Protein AF-A0A800H9F9-F1 (afdb_monomer_lite)

Radius of gyration: 15.23 Å; chains: 1; bounding box: 34×27×41 Å

Foldseek 3Di:
DVLLVVLVVVLVVVLVVVCVVCVVQNVLLVLLQVLLVVLLVVLVVQLVVQLVPDPVSNVVSVVVSVVVSVVSCVVVLVVCVVPDPHPVVSNVVNNVVNNVSSVVSVVVVSVVSND

pLDDT: mean 92.8, std 5.72, range [67.06, 98.12]

Sequence (115 aa):
MKLFFYGLMVSVGILGLAAGFYPEYQIELFFGWILPVLAGVTTMYFVLSASKKDAQLVIKTIAMGFVIKMVYYGVIIFIIFKLYSFEPVSFMCSFAGFFLGLHALEAVIIKDISK

Secondary structure (DSSP, 8-state):
-HHHHHHHHHHHHHHHHHHHH-GGGHHHHHHHHHHHHHHHHHHHHHHHHHHTT-HHHHHHHHHHHHHHHHHHHHHHHHHHHHHS---HHHHHHHHHHHHHHHHHHHHHHHHHHT-

Structure (mmCIF, N/CA/C/O backbone):
data_AF-A0A800H9F9-F1
#
_entry.id   AF-A0A800H9F9-F1
#
loop_
_atom_site.group_PDB
_atom_site.id
_atom_site.type_symbol
_atom_site.label_atom_id
_atom_site.label_alt_id
_atom_site.label_comp_id
_atom_site.label_asym_id
_atom_site.label_entity_id
_atom_site.label_seq_id
_atom_site.pdbx_PDB_ins_code
_atom_site.Cartn_x
_atom_site.Cartn_y
_atom_site.Cartn_z
_atom_site.occupancy
_atom_site.B_iso_or_equiv
_atom_site.auth_seq_id
_atom_site.auth_comp_id
_atom_site.auth_asym_id
_atom_site.auth_atom_id
_atom_site.pdbx_PDB_model_num
ATOM 1 N N . MET A 1 1 ? -12.145 6.460 8.402 1.00 81.94 1 MET A N 1
ATOM 2 C CA . MET A 1 1 ? -12.186 6.580 6.922 1.00 81.94 1 MET A CA 1
ATOM 3 C C . MET A 1 1 ? -11.513 7.817 6.365 1.00 81.94 1 MET A C 1
ATOM 5 O O . MET A 1 1 ? -10.679 7.645 5.493 1.00 81.94 1 MET A O 1
ATOM 9 N N . LYS A 1 2 ? -11.830 9.037 6.830 1.00 89.25 2 LYS A N 1
ATOM 10 C CA . LYS A 1 2 ? -11.249 10.275 6.267 1.00 89.25 2 LYS A CA 1
ATOM 11 C C . LYS A 1 2 ? -9.715 10.243 6.184 1.00 89.25 2 LYS A C 1
ATOM 13 O O . LYS A 1 2 ? -9.162 10.510 5.127 1.00 89.25 2 LYS A O 1
ATOM 18 N N . LEU A 1 3 ? -9.052 9.806 7.258 1.00 92.19 3 LEU A N 1
ATOM 19 C CA . LEU A 1 3 ? -7.592 9.679 7.299 1.00 92.19 3 LEU A CA 1
ATOM 20 C C . LEU A 1 3 ? -7.037 8.691 6.255 1.00 92.19 3 LEU A C 1
ATOM 22 O O . LEU A 1 3 ? -6.028 8.978 5.622 1.00 92.19 3 LEU A O 1
ATOM 26 N N . PHE A 1 4 ? -7.724 7.568 6.022 1.00 93.50 4 PHE A N 1
ATOM 27 C CA . PHE A 1 4 ? -7.326 6.611 4.985 1.00 93.50 4 PHE A CA 1
ATOM 28 C C . PHE A 1 4 ? -7.453 7.215 3.584 1.00 93.50 4 PHE A C 1
ATOM 30 O O . PHE A 1 4 ? -6.549 7.068 2.772 1.00 93.50 4 PHE A O 1
ATOM 37 N N . PHE A 1 5 ? -8.536 7.955 3.319 1.00 94.12 5 PHE A N 1
ATOM 38 C CA . PHE A 1 5 ? -8.705 8.672 2.054 1.00 94.12 5 PHE A CA 1
ATOM 39 C C . PHE A 1 5 ? -7.610 9.717 1.824 1.00 94.12 5 PHE A C 1
ATOM 41 O O . PHE A 1 5 ? -7.072 9.780 0.724 1.00 94.12 5 PHE A O 1
ATOM 48 N N . TYR A 1 6 ? -7.225 10.487 2.848 1.00 95.38 6 TYR A N 1
ATOM 49 C CA . TYR A 1 6 ? -6.090 11.407 2.730 1.00 95.38 6 TYR A CA 1
ATOM 50 C C . TYR A 1 6 ? -4.787 10.667 2.424 1.00 95.38 6 TYR A C 1
ATOM 52 O O . TYR A 1 6 ? -4.045 11.084 1.540 1.00 95.38 6 TYR A O 1
ATOM 60 N N . GLY A 1 7 ? -4.545 9.530 3.078 1.00 96.12 7 GLY A N 1
ATOM 61 C CA . GLY A 1 7 ? -3.403 8.675 2.761 1.00 96.12 7 GLY A CA 1
ATOM 62 C C . GLY A 1 7 ? -3.421 8.145 1.328 1.00 96.12 7 GLY A C 1
ATOM 63 O O . GLY A 1 7 ? -2.390 8.167 0.663 1.00 96.12 7 GLY A O 1
ATOM 64 N N . LEU A 1 8 ? -4.588 7.743 0.813 1.00 96.31 8 LEU A N 1
ATOM 65 C CA . LEU A 1 8 ? -4.737 7.338 -0.585 1.00 96.31 8 LEU A CA 1
ATOM 66 C C . LEU A 1 8 ? -4.414 8.489 -1.541 1.00 96.31 8 LEU A C 1
ATOM 68 O O . LEU A 1 8 ? -3.646 8.287 -2.476 1.00 96.31 8 LEU A O 1
ATOM 72 N N . MET A 1 9 ? -4.927 9.696 -1.289 1.00 97.06 9 MET A N 1
ATOM 73 C CA . MET A 1 9 ? -4.620 10.872 -2.112 1.00 97.06 9 MET A CA 1
ATOM 74 C C . MET A 1 9 ? -3.120 11.180 -2.122 1.00 97.06 9 MET A C 1
ATOM 76 O O . MET A 1 9 ? -2.543 11.397 -3.186 1.00 97.06 9 MET A O 1
ATOM 80 N N . VAL A 1 10 ? -2.474 11.134 -0.954 1.00 97.56 10 VAL A N 1
ATOM 81 C CA . VAL A 1 10 ? -1.019 11.297 -0.841 1.00 97.56 10 VAL A CA 1
ATOM 82 C C . VAL A 1 10 ? -0.291 10.194 -1.609 1.00 97.56 10 VAL A C 1
ATOM 84 O O . VAL A 1 10 ? 0.650 10.488 -2.338 1.00 97.56 10 VAL A O 1
ATOM 87 N N . SER A 1 11 ? -0.747 8.941 -1.519 1.00 97.44 11 SER A N 1
ATOM 88 C CA . SER A 1 11 ? -0.127 7.823 -2.238 1.00 97.44 11 SER A CA 1
ATOM 89 C C . SER A 1 11 ? -0.208 7.979 -3.760 1.00 97.44 11 SER A C 1
ATOM 91 O O . SER A 1 11 ? 0.776 7.716 -4.443 1.00 97.44 11 SER A O 1
ATOM 93 N N . VAL A 1 12 ? -1.334 8.481 -4.285 1.00 97.81 12 VAL A N 1
ATOM 94 C CA . VAL A 1 12 ? -1.493 8.800 -5.713 1.00 97.81 12 VAL A CA 1
ATOM 95 C C . VAL A 1 12 ? -0.542 9.925 -6.114 1.00 97.81 12 VAL A C 1
ATOM 97 O O . VAL A 1 12 ? 0.091 9.841 -7.162 1.00 97.81 12 VAL A O 1
ATOM 100 N N . GLY A 1 13 ? -0.395 10.954 -5.274 1.00 97.81 13 GLY A N 1
ATOM 101 C CA . GLY A 1 13 ? 0.562 12.037 -5.505 1.00 97.81 13 GLY A CA 1
ATOM 102 C C . GLY A 1 13 ? 2.010 11.542 -5.564 1.00 97.81 13 GLY A C 1
ATOM 103 O O . GLY A 1 13 ? 2.739 11.891 -6.488 1.00 97.81 13 GLY A O 1
ATOM 104 N N . ILE A 1 14 ? 2.409 10.679 -4.625 1.00 97.69 14 ILE A N 1
ATOM 105 C CA . ILE A 1 14 ? 3.743 10.060 -4.608 1.00 97.69 14 ILE A CA 1
ATOM 106 C C . ILE A 1 14 ? 3.951 9.194 -5.854 1.00 97.69 14 ILE A C 1
ATOM 108 O O . ILE A 1 14 ? 5.000 9.296 -6.485 1.00 97.69 14 ILE A O 1
ATOM 112 N N . LEU A 1 15 ? 2.956 8.385 -6.238 1.00 98.12 15 LEU A N 1
ATOM 113 C CA . LEU A 1 15 ? 3.022 7.580 -7.457 1.00 98.12 15 LEU A CA 1
ATOM 114 C C . LEU A 1 15 ? 3.200 8.467 -8.693 1.00 98.12 15 LEU A C 1
ATOM 116 O O . LEU A 1 15 ? 4.065 8.187 -9.514 1.00 98.12 15 LEU A O 1
ATOM 120 N N . GLY A 1 16 ? 2.410 9.537 -8.816 1.00 97.31 16 GLY A N 1
ATOM 121 C CA . GLY A 1 16 ? 2.483 10.464 -9.944 1.00 97.31 16 GLY A CA 1
ATOM 122 C C . GLY A 1 16 ? 3.843 11.155 -10.049 1.00 97.31 16 GLY A C 1
ATOM 123 O O . GLY A 1 16 ? 4.407 11.233 -11.137 1.00 97.31 16 GLY A O 1
ATOM 124 N N . LEU A 1 17 ? 4.407 11.594 -8.919 1.00 97.69 17 LEU A N 1
ATOM 125 C CA . LEU A 1 17 ? 5.760 12.152 -8.879 1.00 97.69 17 LEU A CA 1
ATOM 126 C C . LEU A 1 17 ? 6.806 11.110 -9.292 1.00 97.69 17 LEU A C 1
ATOM 128 O O . LEU A 1 17 ? 7.620 11.387 -10.168 1.00 97.69 17 LEU A O 1
ATOM 132 N N . ALA A 1 18 ? 6.762 9.905 -8.717 1.00 96.75 18 ALA A N 1
ATOM 133 C CA . ALA A 1 18 ? 7.697 8.831 -9.051 1.00 96.75 18 ALA A CA 1
ATOM 134 C C . ALA A 1 18 ? 7.620 8.443 -10.538 1.00 96.75 18 ALA A C 1
ATOM 136 O O . ALA A 1 18 ? 8.649 8.333 -11.194 1.00 96.75 18 ALA A O 1
ATOM 137 N N . ALA A 1 19 ? 6.412 8.320 -11.090 1.00 95.75 19 ALA A N 1
ATOM 138 C CA . ALA A 1 19 ? 6.173 8.036 -12.504 1.00 95.75 19 ALA A CA 1
ATOM 139 C C . ALA A 1 19 ? 6.640 9.164 -13.444 1.00 95.75 19 ALA A C 1
ATOM 141 O O . ALA A 1 19 ? 6.930 8.903 -14.611 1.00 95.75 19 ALA A O 1
ATOM 142 N N . GLY A 1 20 ? 6.704 10.405 -12.951 1.00 96.44 20 GLY A N 1
ATOM 143 C CA . GLY A 1 20 ? 7.271 11.543 -13.675 1.00 96.44 20 GLY A CA 1
ATOM 144 C C . GLY A 1 20 ? 8.802 11.561 -13.674 1.00 96.44 20 GLY A C 1
ATOM 145 O O . GLY A 1 20 ? 9.400 11.906 -14.688 1.00 96.44 20 GLY A O 1
ATOM 146 N N . PHE A 1 21 ? 9.439 11.170 -12.562 1.00 96.62 21 PHE A N 1
ATOM 147 C CA . PHE A 1 21 ? 10.902 11.046 -12.474 1.00 96.62 21 PHE A CA 1
ATOM 148 C C . PHE A 1 21 ? 11.445 9.801 -13.184 1.00 96.62 21 PHE A C 1
ATOM 150 O O . PHE A 1 21 ? 12.567 9.840 -13.680 1.00 96.62 21 PHE A O 1
ATOM 157 N N . TYR A 1 22 ? 10.657 8.726 -13.228 1.00 94.81 22 TYR A N 1
ATOM 158 C CA . TYR A 1 22 ? 11.033 7.431 -13.797 1.00 94.81 22 TYR A CA 1
ATOM 159 C C . TYR A 1 22 ? 9.985 6.943 -14.816 1.00 94.81 22 TYR A C 1
ATOM 161 O O . TYR A 1 22 ? 9.257 5.976 -14.551 1.00 94.81 22 TYR A O 1
ATOM 169 N N . PRO A 1 23 ? 9.844 7.627 -15.967 1.00 93.81 23 PRO A N 1
ATOM 170 C CA . PRO A 1 23 ? 8.838 7.300 -16.978 1.00 93.81 23 PRO A CA 1
ATOM 171 C C . PRO A 1 23 ? 8.995 5.897 -17.583 1.00 93.81 23 PRO A C 1
ATOM 173 O O . PRO A 1 23 ? 8.017 5.315 -18.043 1.00 93.81 23 PRO A O 1
ATOM 176 N N . GLU A 1 24 ? 10.199 5.332 -17.564 1.00 94.31 24 GLU A N 1
ATOM 177 C CA . GLU A 1 24 ? 10.493 3.988 -18.057 1.00 94.31 24 GLU A CA 1
ATOM 178 C C . GLU A 1 24 ? 9.908 2.870 -17.177 1.00 94.31 24 GLU A C 1
ATOM 180 O O . GLU A 1 24 ? 9.697 1.767 -17.673 1.00 94.31 24 GLU A O 1
ATOM 185 N N . TYR A 1 25 ? 9.593 3.156 -15.906 1.00 93.75 25 TYR A N 1
ATOM 186 C CA . TYR A 1 25 ? 9.112 2.168 -14.929 1.00 93.75 25 TYR A CA 1
ATOM 187 C C . TYR A 1 25 ? 7.647 2.377 -14.528 1.00 93.75 25 TYR A C 1
ATOM 189 O O . TYR A 1 25 ? 7.216 1.951 -13.457 1.00 93.75 25 TYR A O 1
ATOM 197 N N . GLN A 1 26 ? 6.850 3.086 -15.331 1.00 94.12 26 GLN A N 1
ATOM 198 C CA . GLN A 1 26 ? 5.482 3.464 -14.943 1.00 94.12 26 GLN A CA 1
ATOM 199 C C . GLN A 1 26 ? 4.596 2.266 -14.589 1.00 94.12 26 GLN A C 1
ATOM 201 O O . GLN A 1 26 ? 3.794 2.347 -13.656 1.00 94.12 26 GLN A O 1
ATOM 206 N N 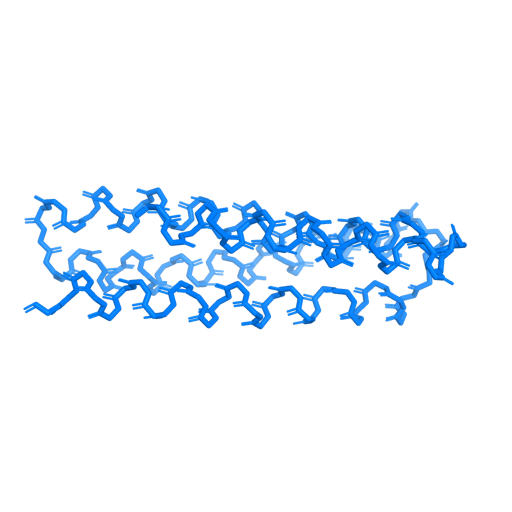. ILE A 1 27 ? 4.751 1.153 -15.306 1.00 92.88 27 ILE A N 1
ATOM 207 C CA . ILE A 1 27 ? 3.954 -0.056 -15.091 1.00 92.88 27 ILE A CA 1
ATOM 208 C C . ILE A 1 27 ? 4.382 -0.731 -13.776 1.00 92.88 27 ILE A C 1
ATOM 210 O O . ILE A 1 27 ? 3.534 -1.075 -12.952 1.00 92.88 27 ILE A O 1
ATOM 214 N N . GLU A 1 28 ? 5.686 -0.841 -13.529 1.00 94.50 28 GLU A N 1
ATOM 215 C CA . GLU A 1 28 ? 6.310 -1.330 -12.296 1.00 94.50 28 GLU A CA 1
ATOM 216 C C . GLU A 1 28 ? 5.864 -0.530 -11.081 1.00 94.50 28 GLU A C 1
ATOM 218 O O . GLU A 1 28 ? 5.422 -1.095 -10.076 1.00 94.50 28 GLU A O 1
ATOM 223 N N . LEU A 1 29 ? 5.928 0.795 -11.190 1.00 96.56 29 LEU A N 1
ATOM 224 C CA . LEU A 1 29 ? 5.513 1.705 -10.138 1.00 96.56 29 LEU A CA 1
ATOM 225 C C . LEU A 1 29 ? 4.015 1.567 -9.857 1.00 96.56 29 LEU A C 1
ATOM 227 O O . LEU A 1 29 ? 3.629 1.458 -8.690 1.00 96.56 29 LEU A O 1
ATOM 231 N N . PHE A 1 30 ? 3.184 1.511 -10.903 1.00 96.06 30 PHE A N 1
ATOM 232 C CA . PHE A 1 30 ? 1.737 1.354 -10.776 1.00 96.06 30 PHE A CA 1
ATOM 233 C C . PHE A 1 30 ? 1.357 0.029 -10.112 1.00 96.06 30 PHE A C 1
ATOM 235 O O . PHE A 1 30 ? 0.551 0.031 -9.180 1.00 96.06 30 PHE A O 1
ATOM 242 N N . PHE A 1 31 ? 1.956 -1.093 -10.524 1.00 94.94 31 PHE A N 1
ATOM 243 C CA . PHE A 1 31 ? 1.702 -2.383 -9.882 1.00 94.94 31 PHE A CA 1
ATOM 244 C C . PHE A 1 31 ? 2.200 -2.409 -8.436 1.00 94.94 31 PHE A C 1
ATOM 246 O O . PHE A 1 31 ? 1.505 -2.920 -7.557 1.00 94.94 31 PHE A O 1
ATOM 253 N N . GLY A 1 32 ? 3.360 -1.811 -8.158 1.00 95.69 32 GLY A N 1
ATOM 254 C CA . GLY A 1 32 ? 3.860 -1.670 -6.791 1.00 95.69 32 GLY A CA 1
ATOM 255 C C . GLY A 1 32 ? 2.912 -0.867 -5.894 1.00 95.69 32 GLY A C 1
ATOM 256 O O . GLY A 1 32 ? 2.766 -1.179 -4.717 1.00 95.69 32 GLY A O 1
ATOM 257 N N . TRP A 1 33 ? 2.192 0.107 -6.450 1.00 97.94 33 TRP A N 1
ATOM 258 C CA . TRP A 1 33 ? 1.219 0.920 -5.721 1.00 97.94 33 TRP A CA 1
ATOM 259 C C . TRP A 1 33 ? -0.156 0.253 -5.564 1.00 97.94 33 TRP A C 1
ATOM 261 O O . TRP A 1 33 ? -0.706 0.200 -4.459 1.00 97.94 33 TRP A O 1
ATOM 271 N N . ILE A 1 34 ? -0.729 -0.265 -6.655 1.00 97.38 34 ILE A N 1
ATOM 272 C CA . ILE A 1 34 ? -2.121 -0.736 -6.672 1.00 97.38 34 ILE A CA 1
ATOM 273 C C . ILE A 1 34 ? -2.324 -1.948 -5.760 1.00 97.38 34 ILE A C 1
ATOM 275 O O . ILE A 1 34 ? -3.378 -2.082 -5.135 1.00 97.38 34 ILE A O 1
ATOM 279 N N . LEU A 1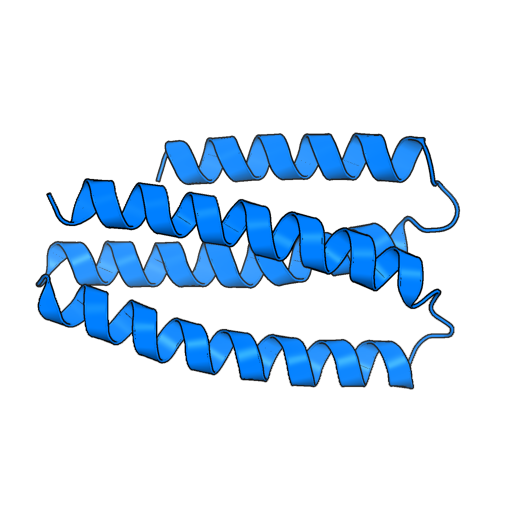 35 ? -1.311 -2.814 -5.634 1.00 96.44 35 LEU A N 1
ATOM 280 C CA . LEU A 1 35 ? -1.412 -4.027 -4.828 1.00 96.44 35 LEU A CA 1
ATOM 281 C C . LEU A 1 35 ? -1.616 -3.700 -3.334 1.00 96.44 35 LEU A C 1
ATOM 283 O O . LEU A 1 35 ? -2.634 -4.140 -2.786 1.00 96.44 35 LEU A O 1
ATOM 287 N N . PRO A 1 36 ? -0.745 -2.906 -2.674 1.00 96.81 36 PRO A N 1
ATOM 288 C CA . PRO A 1 36 ? -0.989 -2.383 -1.333 1.00 96.81 36 PRO A CA 1
ATOM 289 C C . PRO A 1 36 ? -2.300 -1.612 -1.176 1.00 96.81 36 PRO A C 1
ATOM 291 O O . PRO A 1 36 ? -2.980 -1.772 -0.1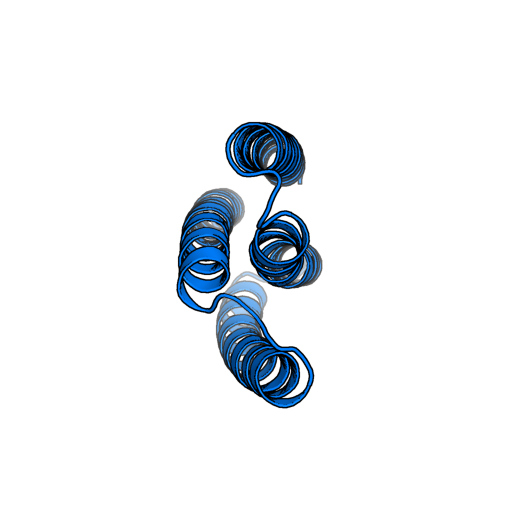63 1.00 96.81 36 PRO A O 1
ATOM 294 N N . VAL A 1 37 ? -2.686 -0.797 -2.164 1.00 97.62 37 VAL A N 1
ATOM 295 C CA . VAL A 1 37 ? -3.921 0.001 -2.095 1.00 97.62 37 VAL A CA 1
ATOM 296 C C . VAL A 1 37 ? -5.163 -0.879 -2.036 1.00 97.62 37 VAL A C 1
ATOM 298 O O . VAL A 1 37 ? -6.000 -0.684 -1.154 1.00 97.62 37 VAL A O 1
ATOM 301 N N . LEU A 1 38 ? -5.286 -1.869 -2.924 1.00 96.75 38 LEU A N 1
ATOM 302 C CA . LEU A 1 38 ? -6.435 -2.778 -2.935 1.00 96.75 38 LEU A CA 1
ATOM 303 C C . LEU A 1 38 ? -6.534 -3.567 -1.627 1.00 96.75 38 LEU A C 1
ATOM 305 O O . LEU A 1 38 ? -7.614 -3.671 -1.035 1.00 96.75 38 LEU A O 1
ATOM 309 N N . ALA A 1 39 ? -5.400 -4.066 -1.136 1.00 96.25 39 ALA A N 1
ATOM 310 C CA . ALA A 1 39 ? -5.324 -4.750 0.146 1.00 96.25 39 ALA A CA 1
ATOM 311 C C . ALA A 1 39 ? -5.736 -3.838 1.314 1.00 96.25 39 ALA A C 1
ATOM 313 O O . ALA A 1 39 ? -6.487 -4.267 2.197 1.00 96.25 39 ALA A O 1
ATOM 314 N N . GLY A 1 40 ? -5.285 -2.583 1.319 1.00 95.31 40 GLY A N 1
ATOM 315 C CA . GLY A 1 40 ? -5.602 -1.628 2.376 1.00 95.31 40 GLY A CA 1
ATOM 316 C C . GLY A 1 40 ? -7.053 -1.166 2.365 1.00 95.31 40 GLY A C 1
ATOM 317 O O . GLY A 1 40 ? -7.701 -1.173 3.410 1.00 95.31 40 GLY A O 1
ATOM 318 N N . VAL A 1 41 ? -7.613 -0.863 1.190 1.00 95.62 41 VAL A N 1
ATOM 319 C CA . VAL A 1 41 ? -9.040 -0.526 1.036 1.00 95.62 41 VAL A CA 1
ATOM 320 C C . VAL A 1 41 ? -9.913 -1.666 1.557 1.00 95.62 41 VAL A C 1
ATOM 322 O O . VAL A 1 41 ? -10.820 -1.440 2.362 1.00 95.62 41 VAL A O 1
ATOM 325 N N . THR A 1 42 ? -9.599 -2.896 1.147 1.00 95.19 42 THR A N 1
ATOM 326 C CA . THR A 1 42 ? -10.325 -4.098 1.575 1.00 95.19 42 THR A CA 1
ATOM 327 C C . THR A 1 42 ? -10.238 -4.278 3.090 1.00 95.19 42 THR A C 1
ATOM 329 O O . THR A 1 42 ? -11.248 -4.499 3.758 1.00 95.19 42 THR A O 1
ATOM 332 N N . THR A 1 43 ? -9.045 -4.115 3.661 1.00 94.69 43 THR A N 1
ATOM 333 C CA . THR A 1 43 ? -8.826 -4.268 5.106 1.00 94.69 43 THR A CA 1
ATOM 334 C C . THR A 1 43 ? -9.585 -3.225 5.898 1.00 94.69 43 THR A C 1
ATOM 336 O O . THR A 1 43 ? -10.305 -3.574 6.829 1.00 94.69 43 THR A O 1
ATOM 339 N N . MET A 1 44 ? -9.497 -1.956 5.502 1.00 94.50 44 MET A N 1
ATOM 340 C CA . MET A 1 44 ? -10.205 -0.882 6.186 1.00 94.50 44 MET A CA 1
ATOM 341 C C . MET A 1 44 ? -11.719 -1.065 6.131 1.00 94.50 44 MET A C 1
ATOM 343 O O . MET A 1 44 ? -12.391 -0.812 7.131 1.00 94.50 44 MET A O 1
ATOM 347 N N . TYR A 1 45 ? -12.260 -1.550 5.010 1.00 94.44 45 TYR A N 1
ATOM 348 C CA . TYR A 1 45 ? -13.678 -1.883 4.903 1.00 94.44 45 TYR A CA 1
ATOM 349 C C . TYR A 1 45 ? -14.100 -2.929 5.947 1.00 94.44 45 TYR A C 1
ATOM 351 O O . TYR A 1 45 ? -15.048 -2.702 6.706 1.00 94.44 45 TYR A O 1
ATOM 359 N N . PHE A 1 46 ? -13.375 -4.048 6.041 1.00 95.00 46 PHE A N 1
ATOM 360 C CA . PHE A 1 46 ? -13.699 -5.105 7.001 1.00 95.00 46 PHE A CA 1
ATOM 361 C C . PHE A 1 46 ? -13.454 -4.685 8.453 1.00 95.00 46 PHE A C 1
ATOM 363 O O . PHE A 1 46 ? -14.302 -4.946 9.303 1.00 95.00 46 PHE A O 1
ATOM 370 N N . VAL A 1 47 ? -12.353 -3.987 8.738 1.00 94.44 47 VAL A N 1
ATOM 371 C CA . VAL A 1 47 ? -12.023 -3.482 10.080 1.00 94.44 47 VAL A CA 1
ATOM 372 C C . VAL A 1 47 ? -13.108 -2.542 10.598 1.00 94.44 47 VAL A C 1
ATOM 374 O O . VAL A 1 47 ? -13.550 -2.692 11.732 1.00 94.44 47 VAL A O 1
ATOM 377 N N . LEU A 1 48 ? -13.599 -1.616 9.772 1.00 92.50 48 LEU A N 1
ATOM 378 C CA . LEU A 1 48 ? -14.663 -0.687 10.171 1.00 92.50 48 LEU A CA 1
ATOM 379 C C . LEU A 1 48 ? -16.027 -1.354 10.318 1.00 92.50 48 LEU A C 1
ATOM 381 O O . LEU A 1 48 ? -16.869 -0.899 11.089 1.00 92.50 48 LEU A O 1
ATOM 385 N N . SER A 1 49 ? -16.277 -2.412 9.551 1.00 93.19 49 SER A N 1
ATOM 386 C CA . SER A 1 49 ? -17.472 -3.235 9.730 1.00 93.19 49 SER A CA 1
ATOM 387 C C . SER A 1 49 ? -17.399 -4.023 11.042 1.00 93.19 49 SER A C 1
ATOM 389 O O . SER A 1 49 ? -18.390 -4.117 11.768 1.00 93.19 49 SER A O 1
ATOM 391 N N . ALA A 1 50 ? -16.214 -4.537 11.381 1.00 93.62 50 ALA A N 1
ATOM 392 C CA . ALA A 1 50 ? -15.967 -5.263 12.618 1.00 93.62 50 ALA A CA 1
ATOM 393 C C . ALA A 1 50 ? -16.020 -4.354 13.854 1.00 93.62 50 ALA A C 1
ATOM 395 O O . ALA A 1 50 ? -16.615 -4.736 14.860 1.00 93.62 50 ALA A O 1
ATOM 396 N N . SER A 1 51 ? -15.483 -3.133 13.762 1.00 92.25 51 SER A N 1
ATOM 397 C CA . SER A 1 51 ? -15.423 -2.188 14.885 1.00 92.25 51 SER A CA 1
ATOM 398 C C . SER A 1 51 ? -16.791 -1.712 15.362 1.00 92.25 51 SER A C 1
ATOM 400 O O . SER A 1 51 ? -16.932 -1.297 16.503 1.00 92.25 51 SER A O 1
ATOM 402 N N . LYS A 1 52 ? -17.817 -1.782 14.506 1.00 91.94 52 LYS A N 1
ATOM 403 C CA . LYS A 1 52 ? -19.207 -1.491 14.888 1.00 91.94 52 LYS A CA 1
ATOM 404 C C . LYS A 1 52 ? -19.842 -2.589 15.741 1.00 91.94 52 LYS A C 1
ATOM 406 O O . LYS A 1 52 ? -20.926 -2.374 16.272 1.00 91.94 52 LYS A O 1
ATOM 411 N N . LYS A 1 53 ? -19.233 -3.775 15.786 1.00 91.81 53 LYS A N 1
ATOM 412 C CA . LYS A 1 53 ? -19.778 -4.950 16.467 1.00 91.81 53 LYS A CA 1
ATOM 413 C C . LYS A 1 53 ? -19.050 -5.201 17.776 1.00 91.81 53 LYS A C 1
ATOM 415 O O . LYS A 1 53 ? -19.700 -5.239 18.810 1.00 91.81 53 LYS A O 1
ATOM 420 N N . ASP A 1 54 ? -17.733 -5.402 17.711 1.00 89.94 54 ASP A N 1
ATOM 421 C CA . ASP A 1 54 ? -16.932 -5.792 18.871 1.00 89.94 54 ASP A CA 1
ATOM 422 C C . ASP A 1 54 ? -15.414 -5.648 18.620 1.00 89.94 54 ASP A C 1
ATOM 424 O O . ASP A 1 54 ? -14.929 -5.840 17.499 1.00 89.94 54 ASP A O 1
ATOM 428 N N . ALA A 1 55 ? -14.648 -5.358 19.676 1.00 86.88 55 ALA A N 1
ATOM 429 C CA . ALA A 1 55 ? -13.197 -5.172 19.607 1.00 86.88 55 ALA A CA 1
ATOM 430 C C . ALA A 1 55 ? -12.426 -6.478 19.321 1.00 86.88 55 ALA A C 1
ATOM 432 O O . ALA A 1 55 ? -11.437 -6.471 18.582 1.00 86.88 55 ALA A O 1
ATOM 433 N N . GLN A 1 56 ? -12.884 -7.625 19.831 1.00 89.44 56 GLN A N 1
ATOM 434 C CA . GLN A 1 56 ? -12.275 -8.930 19.554 1.00 89.44 56 GLN A CA 1
ATOM 435 C C . GLN A 1 56 ? -12.418 -9.297 18.071 1.00 89.44 56 GLN A C 1
ATOM 437 O O . GLN A 1 56 ? -11.507 -9.875 17.467 1.00 89.44 56 GLN A O 1
ATOM 442 N N . LEU A 1 57 ? -13.538 -8.910 17.451 1.00 91.62 57 LEU A N 1
ATOM 443 C CA . LEU A 1 57 ? -13.762 -9.102 16.020 1.00 91.62 57 LEU A CA 1
ATOM 444 C C . LEU A 1 57 ? -12.790 -8.268 15.171 1.00 91.62 57 LEU A C 1
ATOM 446 O O . LEU A 1 57 ? -12.333 -8.750 14.132 1.00 91.62 57 LEU A O 1
ATOM 450 N N . VAL A 1 58 ? -12.429 -7.057 15.610 1.00 91.06 58 VAL A N 1
ATOM 451 C CA . VAL A 1 58 ? -11.407 -6.224 14.949 1.00 91.06 58 VAL A CA 1
ATOM 452 C C . VAL A 1 58 ? -10.056 -6.935 14.953 1.00 91.06 58 VAL A C 1
ATOM 454 O O . VAL A 1 58 ? -9.457 -7.097 13.891 1.00 91.06 58 VAL A O 1
ATOM 457 N N . ILE A 1 59 ? -9.616 -7.449 16.107 1.00 89.69 59 ILE A N 1
ATOM 458 C CA . ILE A 1 59 ? -8.345 -8.186 16.233 1.00 89.69 59 ILE A CA 1
ATOM 459 C C . ILE A 1 59 ? -8.331 -9.406 15.304 1.00 89.69 59 ILE A C 1
ATOM 461 O O . ILE A 1 59 ? -7.381 -9.600 14.543 1.00 89.69 59 ILE A O 1
ATOM 465 N N . LYS A 1 60 ? -9.409 -10.201 15.306 1.00 93.44 60 LYS A N 1
ATOM 466 C CA . LYS A 1 60 ? -9.540 -11.372 14.427 1.00 93.44 60 LYS A CA 1
ATOM 467 C C . LYS A 1 60 ? -9.495 -10.985 12.946 1.00 93.44 60 LYS A C 1
ATOM 469 O O . LYS A 1 60 ? -8.857 -11.673 12.151 1.00 93.44 60 LYS A O 1
ATOM 474 N N . THR A 1 61 ? -10.154 -9.886 12.584 1.00 94.31 61 THR A N 1
ATOM 475 C CA . THR A 1 61 ? -10.190 -9.366 11.210 1.00 94.31 61 THR A CA 1
ATOM 476 C C . THR A 1 61 ? -8.809 -8.913 10.751 1.00 94.31 61 THR A C 1
ATOM 478 O O . THR A 1 61 ? -8.412 -9.238 9.637 1.00 94.31 61 THR A O 1
ATOM 481 N N . ILE A 1 62 ? -8.050 -8.226 11.608 1.00 92.69 62 ILE A N 1
ATOM 482 C CA . ILE A 1 62 ? -6.681 -7.788 11.304 1.00 92.69 62 ILE A CA 1
ATOM 483 C C . ILE A 1 62 ? -5.759 -8.996 11.121 1.00 92.69 62 ILE A C 1
ATOM 485 O O . ILE A 1 62 ? -5.053 -9.073 10.118 1.00 92.69 62 ILE A O 1
ATOM 489 N N . ALA A 1 63 ? -5.791 -9.956 12.050 1.00 92.94 63 ALA A N 1
ATOM 490 C CA . ALA A 1 63 ? -4.939 -11.142 11.991 1.00 92.94 63 ALA A CA 1
ATOM 491 C C . ALA A 1 63 ? -5.208 -11.977 10.728 1.00 92.94 63 ALA A C 1
ATOM 493 O O . ALA A 1 63 ? -4.283 -12.304 9.985 1.00 92.94 63 ALA A O 1
ATOM 494 N N . MET A 1 64 ? -6.482 -12.272 10.447 1.00 94.50 64 MET A N 1
ATOM 495 C CA . MET A 1 64 ? -6.873 -13.006 9.242 1.00 94.50 64 MET A CA 1
ATOM 496 C C . MET A 1 64 ? -6.565 -12.207 7.969 1.00 94.50 64 MET A C 1
ATOM 498 O O . MET A 1 64 ? -6.030 -12.753 7.006 1.00 94.50 64 MET A O 1
ATOM 502 N N . GLY A 1 65 ? -6.857 -10.905 7.976 1.00 93.88 65 GLY A N 1
ATOM 503 C CA . GLY A 1 65 ? -6.572 -10.004 6.865 1.00 93.88 65 GLY A CA 1
ATOM 504 C C . GLY A 1 65 ? -5.088 -9.984 6.513 1.00 93.88 65 GLY A C 1
ATOM 505 O O . GLY A 1 65 ? -4.749 -10.066 5.338 1.00 93.88 65 GLY A O 1
ATOM 506 N N . PHE A 1 66 ? -4.197 -9.967 7.507 1.00 91.25 66 PHE A N 1
ATOM 507 C CA . PHE A 1 66 ? -2.754 -10.015 7.276 1.00 91.25 66 PHE A CA 1
ATOM 508 C C . PHE A 1 66 ? -2.321 -11.307 6.572 1.00 91.25 66 PHE A C 1
ATOM 510 O O . PHE A 1 66 ? -1.606 -11.247 5.575 1.00 91.25 66 PHE A O 1
ATOM 517 N N . VAL A 1 67 ? -2.805 -12.471 7.020 1.00 95.31 67 VAL A N 1
ATOM 518 C CA . VAL A 1 67 ? -2.502 -13.758 6.367 1.00 95.31 67 VAL A CA 1
ATOM 519 C C . VAL A 1 67 ? -2.976 -13.760 4.913 1.00 95.31 67 VAL A C 1
ATOM 521 O O . VAL A 1 67 ? -2.210 -14.101 4.012 1.00 95.31 67 VAL A O 1
ATOM 524 N N . ILE A 1 68 ? -4.213 -13.318 4.668 1.00 95.88 68 ILE A N 1
ATOM 525 C CA . ILE A 1 68 ? -4.782 -13.244 3.316 1.00 95.88 68 ILE A CA 1
ATOM 526 C C . ILE A 1 68 ? -3.964 -12.297 2.431 1.00 95.88 68 ILE A C 1
ATOM 528 O O . ILE A 1 68 ? -3.664 -12.646 1.292 1.00 95.88 68 ILE A O 1
ATOM 532 N N . LYS A 1 69 ? -3.552 -11.131 2.949 1.00 93.94 69 LYS A N 1
ATOM 533 C CA . LYS A 1 69 ? -2.693 -10.183 2.225 1.00 93.94 69 LYS A CA 1
ATOM 534 C C . LYS A 1 69 ? -1.370 -10.818 1.809 1.00 93.94 69 LYS A C 1
ATOM 536 O O . LYS A 1 69 ? -0.958 -10.634 0.670 1.00 93.94 69 LYS A O 1
ATOM 541 N N . MET A 1 70 ? -0.716 -11.572 2.693 1.00 93.44 70 MET A N 1
ATOM 542 C CA . MET A 1 70 ? 0.565 -12.212 2.371 1.00 93.44 70 MET A CA 1
ATOM 543 C C . MET A 1 70 ? 0.422 -13.238 1.244 1.00 93.44 70 MET A C 1
ATOM 545 O O . MET A 1 70 ? 1.237 -13.253 0.323 1.00 93.44 70 MET A O 1
ATOM 549 N N . VAL A 1 71 ? -0.648 -14.040 1.269 1.00 96.69 71 VAL A N 1
ATOM 550 C CA . VAL A 1 71 ? -0.964 -14.971 0.174 1.00 96.69 71 VAL A CA 1
ATOM 551 C C . VAL A 1 71 ? -1.258 -14.205 -1.116 1.00 96.69 71 VAL A C 1
ATOM 553 O O . VAL A 1 71 ? -0.706 -14.534 -2.163 1.00 96.69 71 VAL A O 1
ATOM 556 N N . TYR A 1 72 ? -2.076 -13.154 -1.039 1.00 96.31 72 TYR A N 1
ATOM 557 C CA . TYR A 1 72 ? -2.405 -12.288 -2.170 1.00 96.31 72 TYR A CA 1
ATOM 558 C C . TYR A 1 72 ? -1.149 -11.694 -2.820 1.00 96.31 72 TYR A C 1
ATOM 560 O O . TYR A 1 72 ? -0.968 -11.831 -4.028 1.00 96.31 72 TYR A O 1
ATOM 568 N N . TYR A 1 73 ? -0.244 -11.103 -2.038 1.00 95.25 73 TYR A N 1
ATOM 569 C CA . TYR A 1 73 ? 0.993 -10.542 -2.575 1.00 95.25 73 TYR A CA 1
ATOM 570 C C . TYR A 1 73 ? 1.881 -11.617 -3.192 1.00 95.25 73 TYR A C 1
ATOM 572 O O . TYR A 1 73 ? 2.350 -11.435 -4.310 1.00 95.25 73 TYR A O 1
ATOM 580 N N . GLY A 1 74 ? 2.074 -12.749 -2.509 1.00 94.62 74 GLY A N 1
ATOM 581 C CA . GLY A 1 74 ? 2.905 -13.839 -3.019 1.00 94.62 74 GLY A CA 1
ATOM 582 C C . GLY A 1 74 ? 2.419 -14.363 -4.371 1.00 94.62 74 GLY A C 1
ATOM 583 O O . GLY A 1 74 ? 3.208 -14.483 -5.306 1.00 94.62 74 GLY A O 1
ATOM 584 N N . VAL A 1 75 ? 1.112 -14.612 -4.499 1.00 95.44 75 VAL A N 1
ATOM 585 C CA . VAL A 1 75 ? 0.508 -15.101 -5.746 1.00 95.44 75 VAL A CA 1
ATOM 586 C C . VAL A 1 75 ? 0.637 -14.070 -6.864 1.00 95.44 75 VAL A C 1
ATOM 588 O O . VAL A 1 75 ? 1.072 -14.414 -7.962 1.00 95.44 75 VAL A O 1
ATOM 591 N N . ILE A 1 76 ? 0.291 -12.807 -6.606 1.00 92.88 76 ILE A N 1
ATOM 592 C CA . ILE A 1 76 ? 0.295 -11.788 -7.658 1.00 92.88 76 ILE A CA 1
ATOM 593 C C . ILE A 1 76 ? 1.719 -11.450 -8.111 1.00 92.88 76 ILE A C 1
ATOM 595 O O . ILE A 1 76 ? 1.963 -11.383 -9.312 1.00 92.88 76 ILE A O 1
ATOM 599 N N . ILE A 1 77 ? 2.675 -11.310 -7.188 1.00 91.81 77 ILE A N 1
ATOM 600 C CA . ILE A 1 77 ? 4.083 -11.058 -7.534 1.00 91.81 77 ILE A CA 1
ATOM 601 C C . ILE A 1 77 ? 4.642 -12.214 -8.368 1.00 91.81 77 ILE A C 1
ATOM 603 O O . ILE A 1 77 ? 5.289 -11.976 -9.387 1.00 91.81 77 ILE A O 1
ATOM 607 N N . PHE A 1 78 ? 4.342 -13.461 -7.989 1.00 91.31 78 PHE A N 1
ATOM 608 C CA . PHE A 1 78 ? 4.756 -14.635 -8.756 1.00 91.31 78 PHE A CA 1
ATOM 609 C C . PHE A 1 78 ? 4.215 -14.608 -10.192 1.00 91.31 78 PHE A C 1
ATOM 611 O O . PHE A 1 78 ? 4.957 -14.876 -11.136 1.00 91.31 78 PHE A O 1
ATOM 618 N N . ILE A 1 79 ? 2.939 -14.251 -10.367 1.00 90.00 79 ILE A N 1
ATOM 619 C CA . ILE A 1 79 ? 2.309 -14.127 -11.688 1.00 90.00 79 ILE A CA 1
ATOM 620 C C . ILE A 1 79 ? 2.963 -13.004 -12.504 1.00 90.00 79 ILE A C 1
ATOM 622 O O . ILE A 1 79 ? 3.305 -13.227 -13.664 1.00 90.00 79 ILE A O 1
ATOM 626 N N . ILE A 1 80 ? 3.179 -11.825 -11.908 1.00 87.81 80 ILE A N 1
ATOM 627 C CA . ILE A 1 80 ? 3.797 -10.674 -12.586 1.00 87.81 80 ILE A CA 1
ATOM 628 C C . ILE A 1 80 ? 5.198 -11.041 -13.092 1.00 87.81 80 ILE A C 1
ATOM 630 O O . ILE A 1 80 ? 5.500 -10.822 -14.262 1.00 87.81 80 ILE A O 1
ATOM 634 N N . PHE A 1 81 ? 6.021 -11.677 -12.254 1.00 85.12 81 PHE A N 1
ATOM 635 C CA . PHE A 1 81 ? 7.391 -12.059 -12.624 1.00 85.12 81 PH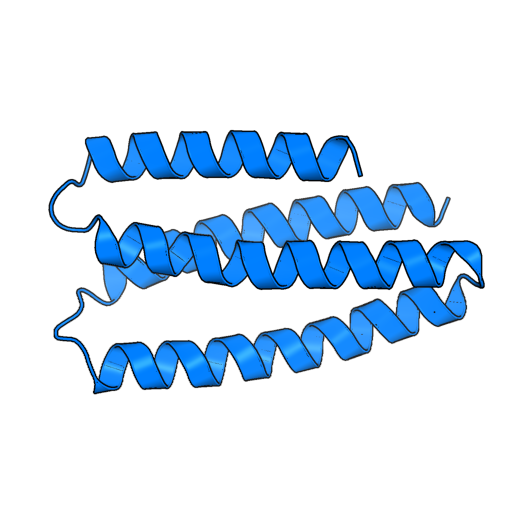E A CA 1
ATOM 636 C C . PHE A 1 81 ? 7.445 -13.176 -13.676 1.00 85.12 81 PHE A C 1
ATOM 638 O O . PHE A 1 81 ? 8.439 -13.313 -14.383 1.00 85.12 81 PHE A O 1
ATOM 645 N N . LYS A 1 82 ? 6.391 -13.991 -13.791 1.00 85.88 82 LYS A N 1
ATOM 646 C CA . LYS A 1 82 ? 6.284 -15.052 -14.802 1.00 85.88 82 LYS A CA 1
ATOM 647 C C . LYS A 1 82 ? 5.836 -14.542 -16.169 1.00 85.88 82 LYS A C 1
ATOM 649 O O . LYS A 1 82 ? 6.221 -15.137 -17.172 1.00 85.88 82 LYS A O 1
ATOM 654 N N . LEU A 1 83 ? 4.967 -13.533 -16.205 1.00 77.88 83 LEU A N 1
ATOM 655 C CA . LEU A 1 83 ? 4.251 -13.130 -17.420 1.00 77.88 83 LEU A CA 1
ATOM 656 C C . LEU A 1 83 ? 4.822 -11.880 -18.096 1.00 77.88 83 LEU A C 1
ATOM 658 O O . LEU A 1 83 ? 4.500 -11.642 -19.257 1.00 77.88 83 LEU A O 1
ATOM 662 N N . TYR A 1 84 ? 5.647 -11.093 -17.402 1.00 70.12 84 TYR A N 1
ATOM 663 C CA . TYR A 1 84 ? 6.167 -9.827 -17.915 1.00 70.12 84 TYR A CA 1
ATOM 664 C C . TYR A 1 84 ? 7.694 -9.766 -17.814 1.00 70.12 84 TYR A C 1
ATOM 666 O O . TYR A 1 84 ? 8.272 -10.156 -16.800 1.00 70.12 84 TYR A O 1
ATOM 674 N N . SER A 1 85 ? 8.357 -9.240 -18.850 1.00 71.00 85 SER A N 1
ATOM 675 C CA . SER A 1 85 ? 9.762 -8.820 -18.782 1.00 71.00 85 SER A CA 1
ATOM 676 C C . SER A 1 85 ? 9.831 -7.521 -17.979 1.00 71.00 85 SER A C 1
ATOM 678 O O . SER A 1 85 ? 9.778 -6.431 -18.541 1.00 71.00 85 SER A O 1
ATOM 680 N N . PHE A 1 86 ? 9.800 -7.669 -16.660 1.00 75.62 86 PHE A N 1
ATOM 681 C CA . PHE A 1 86 ? 9.625 -6.594 -15.690 1.00 75.62 86 PHE A CA 1
ATOM 682 C C . PHE A 1 86 ? 10.954 -6.224 -15.051 1.00 75.62 86 PHE A C 1
ATOM 684 O O . PHE A 1 86 ? 11.728 -7.130 -14.747 1.00 75.62 86 PHE A O 1
ATOM 691 N N . GLU A 1 87 ? 11.182 -4.940 -14.772 1.00 86.56 87 GLU A N 1
ATOM 692 C CA . GLU A 1 87 ? 12.320 -4.506 -13.956 1.00 86.56 87 GLU A CA 1
ATOM 693 C C . GLU A 1 87 ? 12.023 -4.753 -12.466 1.00 86.56 87 GLU A C 1
ATOM 695 O O . GLU A 1 87 ? 11.296 -3.976 -11.827 1.00 86.56 87 GLU A O 1
ATOM 700 N N . PRO A 1 88 ? 12.546 -5.841 -11.859 1.00 87.94 88 PRO A N 1
ATOM 701 C CA . PRO A 1 88 ? 12.052 -6.314 -10.568 1.00 87.94 88 PRO A CA 1
ATOM 702 C C . PRO A 1 88 ? 12.373 -5.332 -9.443 1.00 87.94 88 PRO A C 1
ATOM 704 O O . PRO A 1 88 ? 11.600 -5.190 -8.498 1.00 87.94 88 PRO A O 1
ATOM 707 N N . VAL A 1 89 ? 13.502 -4.629 -9.557 1.00 92.12 89 VAL A N 1
ATOM 708 C CA . VAL A 1 89 ? 13.976 -3.678 -8.548 1.00 92.12 89 VAL A CA 1
ATOM 709 C C . VAL A 1 89 ? 13.032 -2.481 -8.442 1.00 92.12 89 VAL A C 1
ATOM 711 O O . VAL A 1 89 ? 12.612 -2.136 -7.337 1.00 92.12 89 VAL A O 1
ATOM 714 N N . SER A 1 90 ? 12.636 -1.888 -9.570 1.00 93.06 90 SER A N 1
ATOM 715 C CA . SER A 1 90 ? 11.721 -0.740 -9.606 1.00 93.06 90 SER A CA 1
ATOM 716 C C . SER A 1 90 ? 10.360 -1.087 -8.999 1.00 93.06 90 SER A C 1
ATOM 718 O O . SER A 1 90 ? 9.831 -0.341 -8.168 1.00 93.06 90 SER A O 1
ATOM 720 N N . PHE A 1 91 ? 9.834 -2.270 -9.330 1.00 94.94 91 PHE A N 1
ATOM 721 C CA . PHE A 1 91 ? 8.616 -2.791 -8.717 1.00 94.94 91 PHE A CA 1
ATOM 722 C C . PHE A 1 91 ? 8.769 -2.995 -7.211 1.00 94.94 91 PHE A C 1
ATOM 724 O O . PHE A 1 91 ? 7.925 -2.531 -6.448 1.00 94.94 91 PHE A O 1
ATOM 731 N N . MET A 1 92 ? 9.835 -3.670 -6.769 1.00 94.50 92 MET A N 1
ATOM 732 C CA . MET A 1 92 ? 10.060 -3.968 -5.353 1.00 94.50 92 MET A CA 1
ATOM 733 C C . MET A 1 92 ? 10.184 -2.693 -4.515 1.00 94.50 92 MET A C 1
ATOM 735 O O . MET A 1 92 ? 9.615 -2.633 -3.426 1.00 94.50 92 MET A O 1
ATOM 739 N N . CYS A 1 93 ? 10.867 -1.666 -5.026 1.00 95.12 93 CYS A N 1
ATOM 740 C CA . CYS A 1 93 ? 10.975 -0.362 -4.374 1.00 95.12 93 CYS A CA 1
ATOM 741 C C . CYS A 1 93 ? 9.604 0.310 -4.210 1.00 95.12 93 CYS A C 1
ATOM 743 O O . CYS A 1 93 ? 9.257 0.729 -3.103 1.00 95.12 93 CYS A O 1
ATOM 745 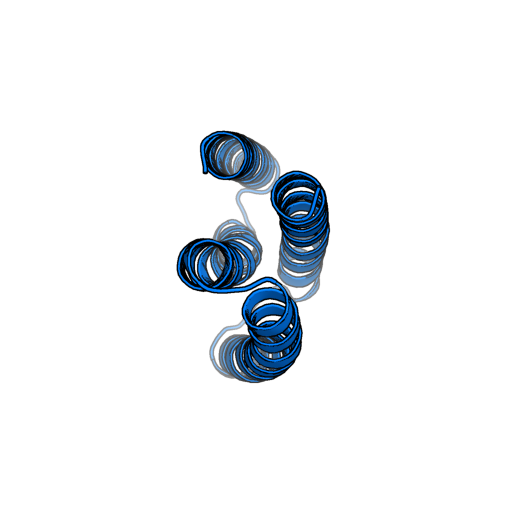N N . SER A 1 94 ? 8.803 0.365 -5.281 1.00 96.69 94 SER A N 1
ATOM 746 C CA . SER A 1 94 ? 7.439 0.912 -5.225 1.00 96.69 94 SER A CA 1
ATOM 747 C C . SER A 1 94 ? 6.558 0.117 -4.260 1.00 96.69 94 SER A C 1
ATOM 749 O O . SER A 1 94 ? 5.967 0.680 -3.335 1.00 96.69 94 SER A O 1
ATOM 751 N N . PHE A 1 95 ? 6.540 -1.208 -4.422 1.00 97.06 95 PHE A N 1
ATOM 752 C CA . PHE A 1 95 ? 5.761 -2.120 -3.598 1.00 97.06 95 PHE A CA 1
ATOM 753 C C . PHE A 1 95 ? 6.090 -1.963 -2.120 1.00 97.06 95 PHE A C 1
ATOM 755 O O . PHE A 1 95 ? 5.185 -1.735 -1.324 1.00 97.06 95 PHE A O 1
ATOM 762 N N . ALA A 1 96 ? 7.368 -2.035 -1.743 1.00 96.75 96 ALA A N 1
ATOM 763 C CA . ALA A 1 96 ? 7.786 -1.927 -0.352 1.00 96.75 96 ALA A CA 1
ATOM 764 C C . ALA A 1 96 ? 7.429 -0.559 0.245 1.00 96.75 96 ALA A C 1
ATOM 766 O O . ALA A 1 96 ? 6.903 -0.500 1.358 1.00 96.75 96 ALA A O 1
ATOM 767 N N . GLY A 1 97 ? 7.654 0.530 -0.497 1.00 97.06 97 GLY A N 1
ATOM 768 C CA . GLY A 1 97 ? 7.326 1.883 -0.048 1.00 97.06 97 GLY A CA 1
ATOM 769 C C . GLY A 1 97 ? 5.839 2.046 0.273 1.00 97.06 97 GLY A C 1
ATOM 770 O O . GLY A 1 97 ? 5.476 2.434 1.388 1.00 97.06 97 GLY A O 1
ATOM 771 N N . PHE A 1 98 ? 4.964 1.690 -0.672 1.00 97.94 98 PHE A N 1
ATOM 772 C CA . PHE A 1 98 ? 3.517 1.793 -0.470 1.00 97.94 98 PHE A CA 1
ATOM 773 C C . PHE A 1 98 ? 2.981 0.762 0.519 1.00 97.94 98 PHE A C 1
ATOM 775 O O . PHE A 1 98 ? 2.111 1.095 1.324 1.00 97.94 98 PHE A O 1
ATOM 782 N N . PHE A 1 99 ? 3.516 -0.460 0.516 1.00 96.62 99 PHE A N 1
ATOM 783 C CA . PHE A 1 99 ? 3.180 -1.492 1.492 1.00 96.62 99 PHE A CA 1
ATOM 784 C C . PHE A 1 99 ? 3.423 -0.989 2.915 1.00 96.62 99 PHE A C 1
ATOM 786 O O . PHE A 1 99 ? 2.493 -0.999 3.722 1.00 96.62 99 PHE A O 1
ATOM 793 N N . LEU A 1 100 ? 4.630 -0.501 3.214 1.00 96.69 100 LEU A N 1
ATOM 794 C CA . LEU A 1 100 ? 4.987 -0.023 4.549 1.00 96.69 100 LEU A CA 1
ATOM 795 C C . LEU A 1 100 ? 4.172 1.211 4.941 1.00 96.69 100 LEU A C 1
ATOM 797 O O . LEU A 1 100 ? 3.602 1.246 6.032 1.00 96.69 100 LEU A O 1
ATOM 801 N N . GLY A 1 101 ? 4.074 2.202 4.050 1.00 96.88 101 GLY A N 1
ATOM 802 C CA . GLY A 1 101 ? 3.357 3.446 4.326 1.00 96.88 101 GLY A CA 1
ATOM 803 C C . GLY A 1 101 ? 1.869 3.227 4.603 1.00 96.88 101 GLY A C 1
ATOM 804 O O . GLY A 1 101 ? 1.335 3.739 5.589 1.00 96.88 101 GLY A O 1
ATOM 805 N N . LEU A 1 102 ? 1.196 2.422 3.776 1.00 95.81 102 LEU A N 1
ATOM 806 C CA . LEU A 1 102 ? -0.229 2.140 3.951 1.00 95.81 102 LEU A CA 1
ATOM 807 C C . LEU A 1 102 ? -0.493 1.241 5.165 1.00 95.81 102 LEU A C 1
ATOM 809 O O . LEU A 1 102 ? -1.453 1.498 5.884 1.00 95.81 102 LEU A O 1
ATOM 813 N N . HIS A 1 103 ? 0.367 0.260 5.471 1.00 93.88 103 HIS A N 1
ATOM 814 C CA . HIS A 1 103 ? 0.212 -0.544 6.694 1.00 93.88 103 HIS A CA 1
ATOM 815 C C . HIS A 1 103 ? 0.445 0.278 7.964 1.00 93.88 103 HIS A C 1
ATOM 817 O O . HIS A 1 103 ? -0.276 0.104 8.947 1.00 93.88 103 HIS A O 1
ATOM 823 N N . ALA A 1 104 ? 1.406 1.204 7.953 1.00 95.38 104 ALA A N 1
ATOM 824 C CA . ALA A 1 104 ? 1.595 2.133 9.062 1.00 95.38 104 ALA A CA 1
ATOM 825 C C . ALA A 1 104 ? 0.348 3.011 9.263 1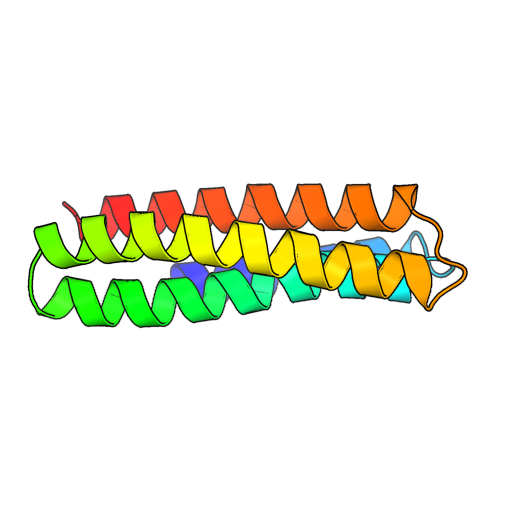.00 95.38 104 ALA A C 1
ATOM 827 O O . ALA A 1 104 ? -0.117 3.184 10.391 1.00 95.38 104 ALA A O 1
ATOM 828 N N . LEU A 1 105 ? -0.242 3.512 8.173 1.00 95.44 105 LEU A N 1
ATOM 829 C CA . LEU A 1 105 ? -1.482 4.284 8.219 1.00 95.44 105 LEU A CA 1
ATOM 830 C C . LEU A 1 105 ? -2.664 3.465 8.756 1.00 95.44 105 LEU A C 1
ATOM 832 O O . LEU A 1 105 ? -3.409 3.955 9.606 1.00 95.44 105 LEU A O 1
ATOM 836 N N . GLU A 1 106 ? -2.830 2.224 8.292 1.00 93.38 106 GLU A N 1
ATOM 837 C CA . GLU A 1 106 ? -3.827 1.289 8.824 1.00 93.38 106 GLU A CA 1
ATOM 838 C C . GLU A 1 106 ? -3.661 1.123 10.339 1.00 93.38 106 GLU A C 1
ATOM 840 O O . GLU A 1 106 ? -4.632 1.270 11.080 1.00 93.38 106 GLU A O 1
ATOM 845 N N . ALA A 1 107 ? -2.433 0.891 10.813 1.00 92.56 107 ALA A N 1
ATOM 846 C CA . ALA A 1 107 ? -2.141 0.722 12.234 1.00 92.56 107 ALA A CA 1
ATOM 847 C C . ALA A 1 107 ? -2.505 1.967 13.060 1.00 92.56 107 ALA A C 1
ATOM 849 O O . ALA A 1 107 ? -3.081 1.839 14.143 1.00 92.56 107 ALA A O 1
ATOM 850 N N . VAL A 1 108 ? -2.228 3.171 12.545 1.00 93.94 108 VAL A N 1
ATOM 851 C CA . VAL A 1 108 ? -2.632 4.432 13.191 1.00 93.94 108 VAL A CA 1
ATOM 852 C C . VAL A 1 108 ? -4.154 4.531 13.301 1.00 93.94 108 VAL A C 1
ATOM 854 O O . VAL A 1 108 ? -4.663 4.858 14.371 1.00 93.94 108 VAL A O 1
ATOM 857 N N . ILE A 1 109 ? -4.888 4.217 12.230 1.00 92.00 109 ILE A N 1
ATOM 858 C CA . ILE A 1 109 ? -6.356 4.283 12.229 1.00 92.00 109 ILE A CA 1
ATOM 859 C C . ILE A 1 109 ? -6.955 3.244 13.180 1.00 92.00 109 ILE A C 1
ATOM 861 O O . ILE A 1 109 ? -7.874 3.556 13.930 1.00 92.00 109 ILE A O 1
ATOM 865 N N . ILE A 1 110 ? -6.439 2.017 13.167 1.00 90.12 110 ILE A N 1
ATOM 866 C CA . ILE A 1 110 ? -6.890 0.942 14.057 1.00 90.12 110 ILE A CA 1
ATOM 867 C C . ILE A 1 110 ? -6.672 1.337 15.516 1.00 90.12 110 ILE A C 1
ATOM 869 O O . ILE A 1 110 ? -7.572 1.172 16.333 1.00 90.12 110 ILE A O 1
ATOM 873 N N . LYS A 1 111 ? -5.500 1.893 15.846 1.00 89.62 111 LYS A N 1
ATOM 874 C CA . LYS A 1 111 ? -5.212 2.388 17.195 1.00 89.62 111 LYS A CA 1
ATOM 875 C C . LYS A 1 111 ? -6.217 3.450 17.637 1.00 89.62 111 LYS A C 1
ATOM 877 O O . LYS A 1 111 ? -6.561 3.481 18.809 1.00 89.62 111 LYS A O 1
ATOM 882 N N . ASP A 1 112 ? -6.649 4.319 16.729 1.00 86.88 112 ASP A N 1
ATOM 883 C CA . ASP A 1 112 ? -7.628 5.365 17.028 1.00 86.88 112 ASP A CA 1
ATOM 884 C C . ASP A 1 112 ? -9.041 4.805 17.249 1.00 86.88 112 ASP A C 1
ATOM 886 O O . ASP A 1 112 ? -9.745 5.264 18.138 1.00 86.88 112 ASP A O 1
ATOM 890 N N . ILE A 1 113 ? -9.431 3.771 16.494 1.00 85.00 113 ILE A N 1
ATOM 891 C CA . ILE A 1 113 ? -10.734 3.095 16.634 1.00 85.00 113 ILE A CA 1
ATOM 892 C C . ILE A 1 113 ? -10.815 2.244 17.911 1.00 85.00 113 ILE A C 1
ATOM 894 O O . ILE A 1 113 ? -11.901 2.057 18.448 1.00 85.00 113 ILE A O 1
ATOM 898 N N . SER A 1 114 ? -9.688 1.693 18.366 1.00 74.94 114 SER A N 1
ATOM 899 C CA . SER A 1 114 ? -9.616 0.816 19.544 1.00 74.94 114 SER A CA 1
ATOM 900 C C . SER A 1 114 ? -9.415 1.560 20.873 1.00 74.94 114 SER A C 1
ATOM 902 O O . SER A 1 114 ? -9.242 0.899 21.897 1.00 74.94 114 SER A O 1
ATOM 904 N N . LYS A 1 115 ? -9.362 2.898 20.860 1.00 67.06 115 LYS A N 1
ATOM 905 C CA . LYS A 1 115 ? -9.403 3.732 22.072 1.00 67.06 115 LYS A CA 1
ATOM 906 C C . LYS A 1 115 ? -10.834 3.880 22.569 1.00 67.06 115 LYS A C 1
ATOM 908 O O . LYS A 1 115 ? -10.991 3.894 23.806 1.00 67.06 115 LYS A O 1
#